Protein AF-A0A821XRW5-F1 (afdb_monomer)

pLDDT: mean 86.39, std 14.4, range [31.66, 97.81]

Secondary structure (DSSP, 8-state):
---PPPPP-EEEEEEEPTTS-EEE-HHHHHHHHT-GGGTTS---------STTSSHHHHHHHHHHHHHTTT-TTTT--TTS---SS---SSSS----SEEEESSPPP-B-TTS-B-

Sequence (116 aa):
MHQQSPTAGPVQIVTITPDHKFILDEKKLKEILYHRRAQGKKISLVSIAGDFRKGKSFMLDFFLRYLRAKNQKEWIGKESEPLKGFDWRGGAGRHTTGMIMWSEPFIMALPNGEEG

Foldseek 3Di:
DDDDDPDKAKDAQWAQDPVRDIDGPVVLVCQQCVPVVCPPHDDDDDDDDDDDPPCRQVVVLLVVQQLVCQPDPCSNDDPPDDRDHYDDDDDDDDDDDHDIDISYDRWHQDPVRGID

InterPro domains:
  IPR015894 Guanylate-binding protein, N-terminal [PF02263] (19-111)
  IPR027417 P-loop containing nucleoside triphosphate hydrolase [G3DSA:3.40.50.300] (7-116)
  IPR030386 GB1/RHD3-type guanine nucleotide-binding (G) domain [PS51715] (40-116)

Organism: NCBI:txid392032

Radius of gyration: 16.15 Å; Cα contacts (8 Å, |Δi|>4): 122; chains: 1; bounding box: 43×38×44 Å

Structure (mmCIF, N/CA/C/O backbone):
data_AF-A0A821XRW5-F1
#
_entry.id   AF-A0A821XRW5-F1
#
loop_
_atom_site.group_PDB
_atom_site.id
_atom_site.type_symbol
_atom_site.label_atom_id
_atom_site.label_alt_id
_atom_site.label_comp_id
_atom_site.label_asym_id
_atom_site.label_entity_id
_atom_site.label_seq_id
_atom_site.pdbx_PDB_ins_code
_atom_site.Cartn_x
_atom_site.Cartn_y
_atom_site.Cartn_z
_atom_site.occupancy
_atom_site.B_iso_or_equiv
_atom_site.auth_seq_id
_atom_site.auth_comp_id
_atom_site.auth_asym_id
_atom_site.auth_atom_id
_atom_site.pdbx_PDB_model_num
ATOM 1 N N . MET A 1 1 ? -7.360 -26.751 11.137 1.00 33.22 1 MET A N 1
ATOM 2 C CA . MET A 1 1 ? -6.344 -26.160 10.239 1.00 33.22 1 MET A CA 1
ATOM 3 C C . MET A 1 1 ? -6.671 -24.683 10.066 1.00 33.22 1 MET A C 1
ATOM 5 O O . MET A 1 1 ? -7.621 -24.361 9.369 1.00 33.22 1 MET A O 1
ATOM 9 N N . HIS A 1 2 ? -5.993 -23.791 10.789 1.00 36.12 2 HIS A N 1
ATOM 10 C CA . HIS A 1 2 ? -6.148 -22.346 10.595 1.00 36.12 2 HIS A CA 1
ATOM 11 C C . HIS A 1 2 ? -5.225 -21.922 9.454 1.00 36.12 2 HIS A C 1
ATOM 13 O O . HIS A 1 2 ? -4.009 -21.903 9.621 1.00 36.12 2 HIS A O 1
ATOM 19 N N . GLN A 1 3 ? -5.796 -21.638 8.284 1.00 33.44 3 GLN A N 1
ATOM 20 C CA . GLN A 1 3 ? -5.076 -20.923 7.234 1.00 33.44 3 GLN A CA 1
ATOM 21 C C . GLN A 1 3 ? -4.793 -19.514 7.756 1.00 33.44 3 GLN A C 1
ATOM 23 O O . GLN A 1 3 ? -5.714 -18.727 7.957 1.00 33.44 3 GLN A O 1
ATOM 28 N N . GLN A 1 4 ? -3.522 -19.226 8.036 1.00 31.66 4 GLN A N 1
ATOM 29 C CA . GLN A 1 4 ? -3.067 -17.858 8.246 1.00 31.66 4 GLN A CA 1
ATOM 30 C C . GLN A 1 4 ? -3.313 -17.097 6.942 1.00 31.66 4 GLN A C 1
ATOM 32 O O . GLN A 1 4 ? -2.788 -17.473 5.894 1.00 31.66 4 GLN A O 1
ATOM 37 N N . SER A 1 5 ? -4.151 -16.064 6.995 1.00 42.62 5 SER A N 1
ATOM 38 C CA . SER A 1 5 ? -4.275 -15.101 5.903 1.00 42.62 5 SER A CA 1
ATOM 39 C C . SER A 1 5 ? -2.880 -14.551 5.572 1.00 42.62 5 SER A C 1
ATOM 41 O O . SER A 1 5 ? -2.119 -14.287 6.508 1.00 42.62 5 SER A O 1
ATOM 43 N N . PRO A 1 6 ? -2.509 -14.379 4.291 1.00 51.84 6 PRO A N 1
ATOM 44 C CA . PRO A 1 6 ? -1.242 -13.743 3.955 1.00 51.84 6 PRO A CA 1
ATOM 45 C C . PRO A 1 6 ? -1.179 -12.353 4.596 1.00 51.84 6 PRO A C 1
ATOM 47 O O . PRO A 1 6 ? -2.152 -11.604 4.557 1.00 51.84 6 PRO A O 1
ATOM 50 N N . THR A 1 7 ? -0.044 -12.026 5.211 1.00 73.38 7 THR A N 1
ATOM 51 C CA . THR A 1 7 ? 0.204 -10.717 5.825 1.00 73.38 7 THR A CA 1
ATOM 52 C C . THR A 1 7 ? -0.002 -9.605 4.793 1.00 73.38 7 THR A C 1
ATOM 54 O O . THR A 1 7 ? 0.582 -9.670 3.711 1.00 73.38 7 THR A O 1
ATOM 57 N N . ALA A 1 8 ? -0.799 -8.583 5.129 1.00 91.00 8 ALA A N 1
ATOM 58 C CA . ALA A 1 8 ? -1.040 -7.418 4.277 1.00 91.00 8 ALA A CA 1
ATOM 59 C C . ALA A 1 8 ? 0.264 -6.821 3.716 1.00 91.00 8 ALA A C 1
ATOM 61 O O . ALA A 1 8 ? 1.219 -6.611 4.473 1.00 91.00 8 ALA A O 1
ATOM 62 N N . GLY A 1 9 ? 0.292 -6.491 2.424 1.00 95.00 9 GLY A N 1
ATOM 63 C CA . GLY A 1 9 ? 1.515 -6.049 1.756 1.00 95.00 9 GLY A CA 1
ATOM 64 C C . GLY A 1 9 ? 1.297 -5.281 0.450 1.00 95.00 9 GLY A C 1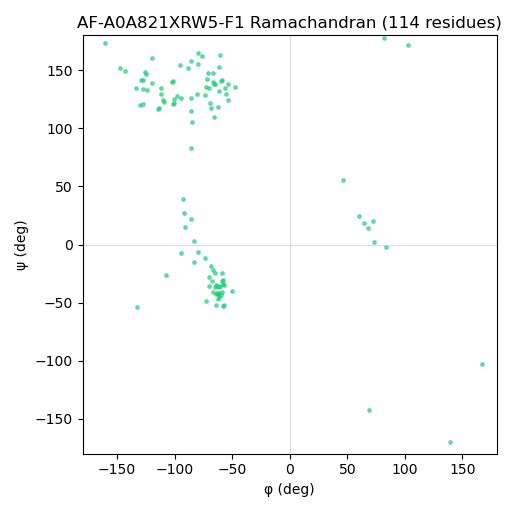
ATOM 65 O O . GLY A 1 9 ? 0.167 -5.168 -0.032 1.00 95.00 9 GLY A O 1
ATOM 66 N N . PRO A 1 10 ? 2.379 -4.738 -0.134 1.00 95.06 10 PRO A N 1
ATOM 67 C CA . PRO A 1 10 ? 2.340 -4.096 -1.440 1.00 95.06 10 PRO A CA 1
ATOM 68 C C . PRO A 1 10 ? 2.133 -5.130 -2.556 1.00 95.06 10 PRO A C 1
ATOM 70 O O . PRO A 1 10 ? 2.793 -6.165 -2.600 1.00 95.06 10 PRO A O 1
ATOM 73 N N . VAL A 1 11 ? 1.239 -4.829 -3.494 1.00 95.31 11 VAL A N 1
ATOM 74 C CA . VAL A 1 11 ? 0.885 -5.700 -4.618 1.00 95.31 11 VAL A CA 1
ATOM 75 C C . VAL A 1 11 ? 1.018 -4.930 -5.924 1.00 95.31 11 VAL A C 1
ATOM 77 O O . VAL A 1 11 ? 0.355 -3.914 -6.130 1.00 95.31 11 VAL A O 1
ATOM 80 N N . GLN A 1 12 ? 1.868 -5.417 -6.828 1.00 94.81 12 GLN A N 1
ATOM 81 C CA . GLN A 1 12 ? 1.983 -4.872 -8.180 1.00 94.81 12 GLN A CA 1
ATOM 82 C C . GLN A 1 12 ? 0.703 -5.174 -8.967 1.00 94.81 12 GLN A C 1
ATOM 84 O O . GLN A 1 12 ? 0.396 -6.343 -9.212 1.00 94.81 12 GLN A O 1
ATOM 89 N N . ILE A 1 13 ? -0.013 -4.125 -9.377 1.00 96.88 13 ILE A N 1
ATOM 90 C CA . ILE A 1 13 ? -1.247 -4.237 -10.169 1.00 96.88 13 ILE A CA 1
ATOM 91 C C . ILE A 1 13 ? -1.047 -3.815 -11.625 1.00 96.88 13 ILE A C 1
ATOM 93 O O . ILE A 1 13 ? -1.738 -4.326 -12.493 1.00 96.88 13 ILE A O 1
ATOM 97 N N . VAL A 1 14 ? -0.080 -2.942 -11.925 1.00 96.56 14 VAL A N 1
ATOM 98 C CA . VAL A 1 14 ? 0.272 -2.586 -13.311 1.00 96.56 14 VAL A CA 1
ATOM 99 C C . VAL A 1 14 ? 1.769 -2.705 -13.499 1.00 96.56 14 VAL A C 1
ATOM 101 O O . VAL A 1 14 ? 2.505 -1.978 -12.842 1.00 96.56 14 VAL A O 1
ATOM 104 N N . THR A 1 15 ? 2.229 -3.553 -14.410 1.00 94.06 15 THR A N 1
ATOM 105 C CA . THR A 1 15 ? 3.650 -3.704 -14.758 1.00 94.06 15 THR A CA 1
ATOM 106 C C . THR A 1 15 ? 3.952 -2.969 -16.058 1.00 94.06 15 THR A C 1
ATOM 108 O O . THR A 1 15 ? 3.152 -3.003 -16.990 1.00 94.06 15 THR A O 1
ATOM 111 N N . ILE A 1 16 ? 5.115 -2.317 -16.130 1.00 92.25 16 ILE A N 1
ATOM 112 C CA . ILE A 1 16 ? 5.631 -1.726 -17.370 1.00 92.25 16 ILE A CA 1
ATOM 113 C C . ILE A 1 16 ? 6.675 -2.680 -17.940 1.00 92.25 16 ILE A C 1
ATOM 115 O O . ILE A 1 16 ? 7.652 -3.005 -17.261 1.00 92.25 16 ILE A O 1
ATOM 119 N N . THR A 1 17 ? 6.459 -3.140 -19.163 1.00 90.94 17 THR A N 1
ATOM 120 C CA . THR A 1 17 ? 7.377 -4.039 -19.865 1.00 90.94 17 THR A CA 1
ATOM 121 C C . THR A 1 17 ? 8.562 -3.279 -20.475 1.00 90.94 17 THR A C 1
ATOM 123 O O . THR A 1 17 ? 8.510 -2.053 -20.617 1.00 90.94 17 THR A O 1
ATOM 126 N N . PRO A 1 18 ? 9.639 -3.982 -20.880 1.00 90.56 18 PRO A N 1
ATOM 127 C CA . PRO A 1 18 ? 10.762 -3.359 -21.581 1.00 90.56 18 PRO A CA 1
ATOM 128 C C . PRO A 1 18 ? 10.373 -2.653 -22.888 1.00 90.56 18 PRO A C 1
ATOM 130 O O . PRO A 1 18 ? 10.988 -1.653 -23.234 1.00 90.56 18 PRO A O 1
ATOM 133 N N . ASP A 1 19 ? 9.334 -3.127 -23.584 1.00 93.94 19 ASP A N 1
ATOM 134 C CA . ASP A 1 19 ? 8.775 -2.507 -24.795 1.00 93.94 19 ASP A CA 1
ATOM 135 C C . ASP A 1 19 ? 7.734 -1.411 -24.494 1.00 93.94 19 ASP A C 1
ATOM 137 O O . ASP A 1 19 ? 6.907 -1.083 -25.342 1.00 93.94 19 ASP A O 1
ATOM 141 N N . HIS A 1 20 ? 7.775 -0.834 -23.288 1.00 89.94 20 HIS A N 1
ATOM 142 C CA . HIS A 1 20 ? 6.934 0.283 -22.845 1.00 89.94 20 HIS A CA 1
ATOM 143 C C . HIS A 1 20 ? 5.420 0.016 -22.872 1.00 89.94 20 HIS A C 1
ATOM 145 O O . HIS A 1 20 ? 4.623 0.956 -22.914 1.00 89.94 20 HIS A O 1
ATOM 151 N N . LYS A 1 21 ? 4.999 -1.250 -22.793 1.00 94.25 21 LYS A N 1
ATOM 152 C CA . LYS A 1 21 ? 3.587 -1.612 -22.635 1.00 94.25 21 LYS A CA 1
ATOM 153 C C . LYS A 1 21 ? 3.199 -1.660 -21.165 1.00 94.25 21 LYS A C 1
ATOM 155 O O . LYS A 1 21 ? 4.008 -1.970 -20.290 1.00 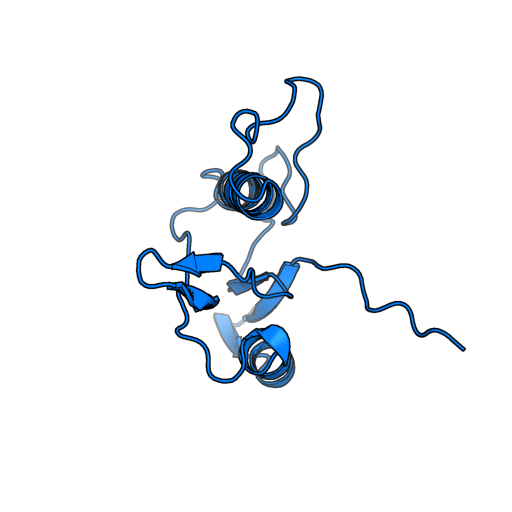94.25 21 LYS A O 1
ATOM 160 N N . PHE A 1 22 ? 1.924 -1.391 -20.911 1.00 95.69 22 PHE A N 1
ATOM 161 C CA . PHE A 1 22 ? 1.309 -1.520 -19.597 1.00 95.69 22 PHE A CA 1
ATOM 162 C C . PHE A 1 22 ? 0.533 -2.833 -19.536 1.00 95.69 22 PHE A C 1
ATOM 164 O O . PHE A 1 22 ? -0.337 -3.077 -20.371 1.00 95.69 22 PHE A O 1
ATOM 171 N N . ILE A 1 23 ? 0.840 -3.668 -18.547 1.00 97.06 23 ILE A N 1
ATOM 172 C CA . ILE A 1 23 ? 0.131 -4.923 -18.289 1.00 97.06 23 ILE A CA 1
ATOM 173 C C . ILE A 1 23 ? -0.584 -4.800 -16.949 1.00 97.06 23 ILE A C 1
ATOM 175 O O . ILE A 1 23 ? 0.066 -4.649 -15.914 1.00 97.06 23 ILE A O 1
ATOM 179 N N . LEU A 1 24 ? -1.913 -4.874 -16.979 1.00 97.81 24 LEU A N 1
ATOM 180 C CA . LEU A 1 24 ? -2.765 -4.906 -15.793 1.00 97.81 24 LEU A CA 1
ATOM 181 C C . LEU A 1 24 ? -2.915 -6.347 -15.292 1.00 97.81 24 LEU A C 1
ATOM 183 O O . LEU A 1 24 ? -3.346 -7.228 -16.033 1.00 97.81 24 LEU A O 1
ATOM 187 N N . ASP A 1 25 ? -2.619 -6.574 -14.016 1.00 97.69 25 ASP A N 1
ATOM 188 C CA . ASP A 1 25 ? -2.973 -7.810 -13.320 1.00 97.69 25 ASP A CA 1
ATOM 189 C C . ASP A 1 25 ? -4.403 -7.686 -12.779 1.00 97.69 25 ASP A C 1
ATOM 191 O O . ASP A 1 25 ? -4.643 -7.317 -11.624 1.00 97.69 25 ASP A O 1
ATOM 195 N N . GLU A 1 26 ? -5.379 -7.951 -13.651 1.00 97.31 26 GLU A N 1
ATOM 196 C CA . GLU A 1 26 ? -6.798 -7.856 -13.297 1.00 97.31 26 GLU A CA 1
ATOM 197 C C . GLU A 1 26 ? -7.168 -8.747 -12.116 1.00 97.31 26 GLU A C 1
ATOM 199 O O . GLU A 1 26 ? -8.030 -8.379 -11.320 1.00 97.31 26 GLU A O 1
ATOM 204 N N . LYS A 1 27 ? -6.541 -9.921 -11.999 1.00 97.12 27 LYS A N 1
ATOM 205 C CA . LYS A 1 27 ? -6.846 -10.871 -10.932 1.00 97.12 27 LYS A CA 1
ATOM 206 C C . LYS A 1 27 ? -6.488 -10.267 -9.577 1.00 97.12 27 LYS A C 1
ATOM 208 O O . LYS A 1 27 ? -7.352 -10.202 -8.705 1.00 97.12 27 LYS A O 1
ATOM 213 N N . LYS A 1 28 ? -5.262 -9.759 -9.426 1.00 96.38 28 LYS A N 1
ATOM 214 C CA . LYS A 1 28 ? -4.825 -9.108 -8.181 1.00 96.38 28 LYS A CA 1
ATOM 215 C C . LYS A 1 28 ? -5.637 -7.859 -7.873 1.00 96.38 28 LYS A C 1
ATOM 217 O O . LYS A 1 28 ? -6.024 -7.653 -6.728 1.00 96.38 28 LYS A O 1
ATOM 222 N N . LEU A 1 29 ? -5.939 -7.042 -8.884 1.00 95.44 29 LEU A N 1
ATOM 223 C CA . LEU A 1 29 ? -6.765 -5.855 -8.675 1.00 95.44 29 LEU A CA 1
ATOM 224 C C . LEU A 1 29 ? -8.167 -6.234 -8.174 1.00 95.44 29 LEU A C 1
ATOM 226 O O . LEU A 1 29 ? -8.650 -5.653 -7.204 1.00 95.44 29 LEU A O 1
ATOM 230 N N . LYS A 1 30 ? -8.803 -7.238 -8.789 1.00 94.38 30 LYS A N 1
ATOM 231 C CA . LYS A 1 30 ? -10.116 -7.748 -8.366 1.00 94.38 30 LYS A CA 1
ATOM 232 C C . LYS A 1 30 ? -10.074 -8.300 -6.941 1.00 94.38 30 LYS A C 1
ATOM 234 O O . LYS A 1 30 ? -10.986 -8.019 -6.173 1.00 94.38 30 LYS A O 1
ATOM 239 N N . GLU A 1 31 ? -9.028 -9.030 -6.560 1.00 94.06 31 GLU A N 1
ATOM 240 C CA . GLU A 1 31 ? -8.867 -9.540 -5.190 1.00 94.06 31 GLU A CA 1
ATOM 241 C C . GLU A 1 31 ? -8.841 -8.412 -4.143 1.00 94.06 31 GLU A C 1
ATOM 243 O O . GLU A 1 31 ? -9.485 -8.533 -3.099 1.00 94.06 31 GLU A O 1
ATOM 248 N N . ILE A 1 32 ? -8.169 -7.295 -4.442 1.00 93.69 32 ILE A N 1
ATOM 249 C CA . ILE A 1 32 ? -8.105 -6.131 -3.545 1.00 93.69 32 ILE A CA 1
ATOM 250 C C . ILE A 1 32 ? -9.447 -5.387 -3.512 1.00 93.69 32 ILE A C 1
ATOM 252 O O . ILE A 1 32 ? -9.974 -5.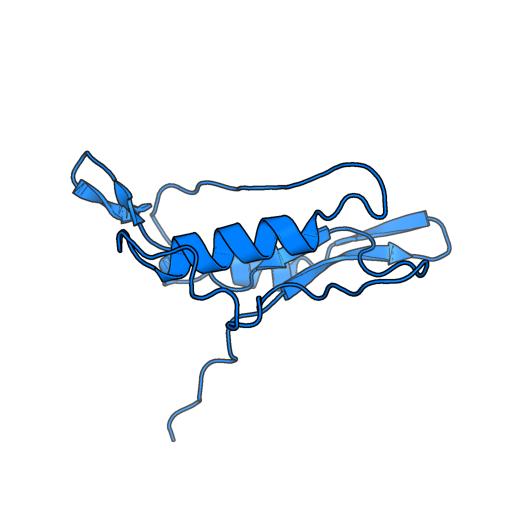102 -2.436 1.00 93.69 32 ILE A O 1
ATOM 256 N N . LEU A 1 33 ? -10.026 -5.086 -4.679 1.00 91.00 33 LEU A N 1
ATOM 257 C CA . LEU A 1 33 ? -11.255 -4.288 -4.777 1.00 91.00 33 LEU A CA 1
ATOM 258 C C . LEU A 1 33 ? -12.497 -5.031 -4.265 1.00 91.00 33 LEU A C 1
ATOM 260 O O . LEU A 1 33 ? -13.369 -4.419 -3.654 1.00 91.00 33 LEU A O 1
ATOM 264 N N . TYR A 1 34 ? -12.579 -6.347 -4.473 1.00 92.31 34 TYR A N 1
ATOM 265 C CA . TYR A 1 34 ? -13.685 -7.179 -3.985 1.00 92.31 34 TYR A CA 1
ATOM 266 C C . TYR A 1 34 ? -13.425 -7.783 -2.604 1.00 92.31 34 TYR A C 1
ATOM 268 O O . TYR A 1 34 ? -14.142 -8.701 -2.183 1.00 92.31 34 TYR A O 1
ATOM 276 N N . HIS A 1 35 ? -12.425 -7.277 -1.880 1.00 93.88 35 HIS A N 1
ATOM 277 C CA . HIS A 1 35 ? -12.100 -7.745 -0.545 1.00 93.88 35 HIS A CA 1
ATOM 278 C C . HIS A 1 35 ? -13.350 -7.696 0.354 1.00 93.88 35 HIS A C 1
ATOM 280 O O . HIS A 1 35 ? -13.955 -6.644 0.547 1.00 93.88 35 HIS A O 1
ATOM 286 N N . ARG A 1 36 ? -13.718 -8.832 0.968 1.00 93.25 36 ARG A N 1
ATOM 287 C CA . ARG A 1 36 ? -14.994 -9.009 1.702 1.00 93.25 36 ARG A CA 1
ATOM 288 C C . ARG A 1 36 ? -15.292 -7.903 2.720 1.00 93.25 36 ARG A C 1
ATOM 290 O O . ARG A 1 36 ? -16.420 -7.445 2.811 1.00 93.25 36 ARG A O 1
ATOM 297 N N . ARG A 1 37 ? -14.271 -7.433 3.448 1.00 91.94 37 ARG A N 1
ATOM 298 C CA . ARG A 1 37 ? -14.397 -6.321 4.415 1.00 91.94 37 ARG A CA 1
ATOM 299 C C . ARG A 1 37 ? -14.891 -4.998 3.806 1.00 91.94 37 ARG A C 1
ATOM 301 O O . ARG A 1 37 ? -15.569 -4.259 4.511 1.00 91.94 37 ARG A O 1
ATOM 308 N N . ALA A 1 38 ? -14.580 -4.717 2.541 1.00 90.12 38 ALA A N 1
ATOM 309 C CA . ALA A 1 38 ? -14.957 -3.483 1.847 1.00 90.12 38 ALA A CA 1
ATOM 310 C C . ALA A 1 38 ? -16.256 -3.607 1.029 1.00 90.12 38 ALA A C 1
ATOM 312 O O . ALA A 1 38 ? -16.756 -2.610 0.516 1.00 90.12 38 ALA A O 1
ATOM 313 N N . GLN A 1 39 ? -16.830 -4.809 0.903 1.00 89.38 39 GLN A N 1
ATOM 314 C CA . GLN A 1 39 ? -18.058 -5.002 0.130 1.00 89.38 39 GLN A CA 1
ATOM 315 C C . GLN A 1 39 ? -19.217 -4.190 0.721 1.00 89.38 39 GLN A C 1
ATOM 317 O O . GLN A 1 39 ? -19.450 -4.208 1.931 1.00 89.38 39 GLN A O 1
ATOM 322 N N . GLY A 1 40 ? -19.931 -3.472 -0.149 1.00 88.12 40 GLY A N 1
ATOM 323 C CA . GLY A 1 40 ? -21.071 -2.631 0.224 1.00 88.12 40 GLY A CA 1
ATOM 324 C C . GLY A 1 40 ? -20.712 -1.332 0.955 1.00 88.12 40 GLY A C 1
ATOM 325 O O . GLY A 1 40 ? -21.623 -0.598 1.328 1.00 88.12 40 GLY A O 1
ATOM 326 N N . LYS A 1 41 ? -19.422 -1.030 1.155 1.00 91.00 41 LYS A N 1
ATOM 327 C CA . LYS A 1 41 ? -18.961 0.213 1.788 1.00 91.00 41 LYS A CA 1
ATOM 328 C C . LYS A 1 41 ? -18.608 1.270 0.745 1.00 91.00 41 LYS A C 1
ATOM 330 O O . LYS A 1 41 ? -18.265 0.949 -0.394 1.00 91.00 41 LYS A O 1
ATOM 335 N N . LYS A 1 42 ? -18.686 2.542 1.140 1.00 89.69 42 LYS A N 1
ATOM 336 C CA . LYS A 1 42 ? -18.146 3.653 0.340 1.00 89.69 42 LYS A CA 1
ATOM 337 C C . LYS A 1 42 ? -16.627 3.513 0.295 1.00 89.69 42 LYS A C 1
ATOM 339 O O . LYS A 1 42 ? -16.034 3.177 1.303 1.00 89.69 42 LYS A O 1
ATOM 344 N N . ILE A 1 43 ? -16.007 3.775 -0.852 1.00 89.94 43 ILE A N 1
ATOM 345 C CA . ILE A 1 43 ? -14.562 3.591 -1.031 1.00 89.94 43 ILE A CA 1
ATOM 346 C C . ILE A 1 43 ? -13.890 4.951 -1.200 1.00 89.94 43 ILE A C 1
ATOM 348 O O . ILE A 1 43 ? -14.337 5.773 -1.999 1.00 89.94 43 ILE A O 1
ATOM 352 N N . SER A 1 44 ? -12.777 5.151 -0.494 1.00 92.19 44 SER A N 1
ATOM 353 C CA . SER A 1 44 ? -11.822 6.228 -0.762 1.00 92.19 44 SER A CA 1
ATOM 354 C C . SER A 1 44 ? -10.513 5.639 -1.280 1.00 92.19 44 SER A C 1
ATOM 356 O O . SER A 1 44 ? -9.953 4.724 -0.676 1.00 92.19 44 SER A O 1
ATOM 358 N N . LEU A 1 45 ? -10.020 6.162 -2.404 1.00 93.00 45 LEU A N 1
ATOM 359 C CA . LEU A 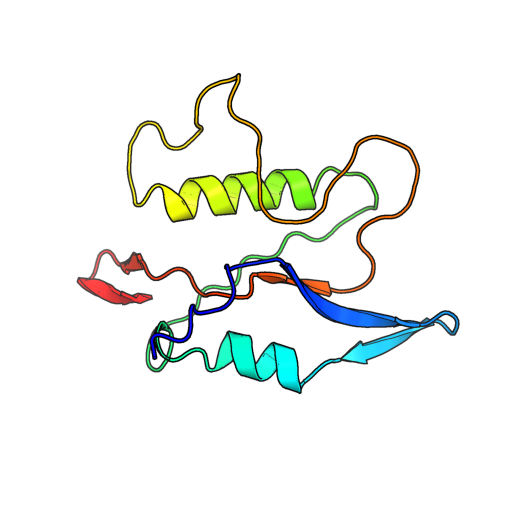1 45 ? -8.745 5.762 -2.989 1.00 93.00 45 LEU A CA 1
ATOM 360 C C . LEU A 1 45 ? -7.729 6.892 -2.829 1.00 93.00 45 LEU A C 1
ATOM 362 O O . LEU A 1 45 ? -7.938 8.000 -3.317 1.00 93.00 45 LEU A O 1
ATOM 366 N N . VAL A 1 46 ? -6.602 6.589 -2.186 1.00 94.69 46 VAL A N 1
ATOM 367 C CA . VAL A 1 46 ? -5.486 7.525 -2.024 1.00 94.69 46 VAL A CA 1
ATOM 368 C C . VAL A 1 46 ? -4.319 7.055 -2.882 1.00 94.69 46 VAL A C 1
ATOM 370 O O . VAL A 1 46 ? -3.849 5.927 -2.744 1.00 94.69 46 VAL A O 1
ATOM 373 N N . SER A 1 47 ? -3.832 7.930 -3.760 1.00 93.88 47 SER A N 1
ATOM 374 C CA . SER A 1 47 ? -2.688 7.655 -4.631 1.00 93.88 47 SER A CA 1
ATOM 375 C C . SER A 1 47 ? -1.652 8.766 -4.541 1.00 93.88 47 SER A C 1
ATOM 377 O O . SER A 1 47 ? -2.011 9.941 -4.522 1.00 93.88 47 SER A O 1
ATOM 379 N N . ILE A 1 48 ? -0.369 8.401 -4.571 1.00 92.62 48 ILE A N 1
ATOM 380 C CA . ILE A 1 48 ? 0.737 9.353 -4.704 1.00 92.62 48 ILE A CA 1
ATOM 381 C C . ILE A 1 48 ? 1.438 9.095 -6.037 1.00 92.62 48 ILE A C 1
ATOM 383 O O . ILE A 1 48 ? 2.023 8.032 -6.250 1.00 92.62 48 ILE A O 1
ATOM 387 N N . ALA A 1 49 ? 1.405 10.088 -6.922 1.00 90.62 49 ALA A N 1
ATOM 388 C CA . ALA A 1 49 ? 2.067 10.072 -8.221 1.00 90.62 49 ALA A CA 1
ATOM 389 C C . ALA A 1 49 ? 3.091 11.212 -8.318 1.00 90.62 49 ALA A C 1
ATOM 391 O O . ALA A 1 49 ? 3.055 12.162 -7.542 1.00 90.62 49 ALA A O 1
ATOM 392 N N . GLY A 1 50 ? 4.035 11.095 -9.250 1.00 87.06 50 GLY A N 1
ATOM 393 C CA . GLY A 1 50 ? 5.063 12.109 -9.491 1.00 87.06 50 GLY A CA 1
ATOM 394 C C . GLY A 1 50 ? 6.436 11.507 -9.753 1.00 87.06 50 GLY A C 1
ATOM 395 O O . GLY A 1 50 ? 6.587 10.287 -9.894 1.00 87.06 50 GLY A O 1
ATOM 396 N N . ASP A 1 51 ? 7.450 12.363 -9.768 1.00 82.75 51 ASP A N 1
ATOM 397 C CA . ASP A 1 51 ? 8.787 12.015 -10.239 1.00 82.75 51 ASP A CA 1
ATOM 398 C C . ASP A 1 51 ? 9.472 10.899 -9.450 1.00 82.75 51 ASP A C 1
ATOM 400 O O . ASP A 1 51 ? 9.240 10.638 -8.258 1.00 82.75 51 ASP A O 1
ATOM 404 N N . PHE A 1 52 ? 10.364 10.212 -10.153 1.00 78.00 52 PHE A N 1
ATOM 405 C CA . PHE A 1 52 ? 11.215 9.182 -9.588 1.00 78.00 52 PHE A CA 1
ATOM 406 C C . PHE A 1 52 ? 12.105 9.753 -8.459 1.00 78.00 52 PHE A C 1
ATOM 408 O O . PHE A 1 52 ? 12.600 10.872 -8.544 1.00 78.00 52 PHE A O 1
ATOM 415 N N . ARG A 1 53 ? 12.296 8.974 -7.380 1.00 71.31 53 ARG A N 1
ATOM 416 C CA . ARG A 1 53 ? 13.092 9.320 -6.174 1.00 71.31 53 ARG A CA 1
ATOM 417 C C . ARG A 1 53 ? 12.595 10.480 -5.301 1.00 71.31 53 ARG A C 1
ATOM 419 O O . ARG A 1 53 ? 13.344 10.943 -4.451 1.00 71.31 53 ARG A O 1
ATOM 426 N N . LYS A 1 54 ? 11.333 10.898 -5.401 1.00 83.06 54 LYS A N 1
ATOM 427 C CA . LYS A 1 54 ? 10.764 11.940 -4.518 1.00 83.06 54 LYS A CA 1
ATOM 428 C C . LYS A 1 54 ? 10.077 11.405 -3.248 1.00 83.06 54 LYS A C 1
ATOM 430 O O . LYS A 1 54 ? 9.158 12.023 -2.739 1.00 83.06 54 LYS A O 1
ATOM 435 N N . GLY A 1 55 ? 10.484 10.230 -2.752 1.00 85.69 55 GLY A N 1
ATOM 436 C CA . GLY A 1 55 ? 10.004 9.712 -1.458 1.00 85.69 55 GLY A CA 1
ATOM 437 C C . GLY A 1 55 ? 8.550 9.215 -1.414 1.00 85.69 55 GLY A C 1
ATOM 438 O O . GLY A 1 55 ? 7.986 9.100 -0.335 1.00 85.69 55 GLY A O 1
ATOM 439 N N . LYS A 1 56 ? 7.931 8.881 -2.554 1.00 91.69 56 LYS A N 1
ATOM 440 C CA . LYS A 1 56 ? 6.509 8.479 -2.611 1.00 91.69 56 LYS A CA 1
ATOM 441 C C . LYS A 1 56 ? 6.166 7.2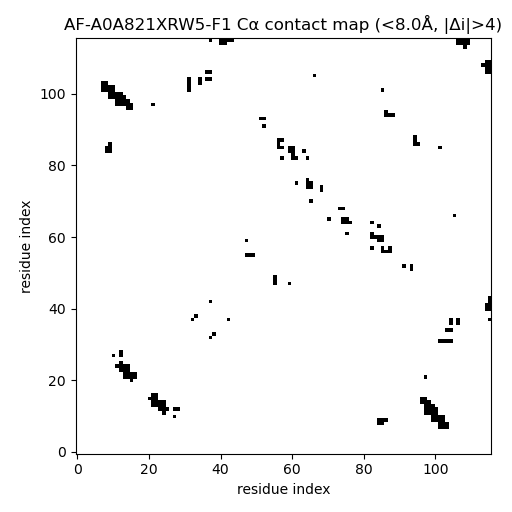69 -1.732 1.00 91.69 56 LYS A C 1
ATOM 443 O O . LYS A 1 56 ? 5.270 7.356 -0.905 1.00 91.69 56 LYS A O 1
ATOM 448 N N . SER A 1 57 ? 6.896 6.159 -1.878 1.00 90.00 57 SER A N 1
ATOM 449 C CA . SER A 1 57 ? 6.680 4.956 -1.055 1.00 90.00 57 SER A CA 1
ATOM 450 C C . SER A 1 57 ? 6.917 5.226 0.435 1.00 90.00 57 SER A C 1
ATOM 452 O O . SER A 1 57 ? 6.171 4.739 1.271 1.00 90.00 57 SER A O 1
ATOM 454 N N . PHE A 1 58 ? 7.901 6.070 0.759 1.00 91.00 58 PHE A N 1
ATOM 455 C CA . PHE A 1 58 ? 8.168 6.505 2.131 1.00 91.00 58 PHE A CA 1
ATOM 456 C C . PHE A 1 58 ? 6.983 7.287 2.723 1.00 91.00 58 PHE A C 1
ATOM 458 O O . PHE A 1 58 ? 6.574 7.029 3.850 1.00 91.00 58 PHE A O 1
ATOM 465 N N . MET A 1 59 ? 6.370 8.190 1.952 1.00 93.50 59 MET A N 1
ATOM 466 C CA . MET A 1 59 ? 5.163 8.904 2.383 1.00 93.50 59 MET A CA 1
ATOM 467 C C . MET A 1 59 ? 3.952 7.970 2.533 1.00 93.50 59 MET A C 1
ATOM 469 O O . MET A 1 59 ? 3.208 8.088 3.504 1.00 93.50 59 MET A O 1
ATOM 473 N N . LEU A 1 60 ? 3.770 7.017 1.612 1.00 95.00 60 LEU A N 1
ATOM 474 C CA . LEU A 1 60 ? 2.700 6.019 1.714 1.00 95.00 60 LEU A CA 1
ATOM 475 C C . LEU A 1 60 ? 2.819 5.168 2.982 1.00 95.00 60 LEU A C 1
ATOM 477 O O . LEU A 1 60 ? 1.801 4.849 3.592 1.00 95.00 60 LEU A O 1
ATOM 481 N N . ASP A 1 61 ? 4.029 4.841 3.430 1.00 94.75 61 ASP A N 1
ATOM 482 C CA . ASP A 1 61 ? 4.187 4.087 4.671 1.00 94.75 61 ASP A CA 1
ATOM 483 C C . ASP A 1 61 ? 3.760 4.880 5.913 1.00 94.75 61 ASP A C 1
ATOM 485 O O . ASP A 1 61 ? 3.234 4.288 6.859 1.00 94.75 61 ASP A O 1
ATOM 489 N N . PHE A 1 62 ? 3.910 6.210 5.922 1.00 95.44 62 PHE A N 1
ATOM 490 C CA . PHE A 1 62 ? 3.327 7.033 6.987 1.00 95.44 62 PHE A CA 1
ATOM 491 C C . PHE A 1 62 ? 1.802 6.983 6.972 1.00 95.44 62 PHE A C 1
ATOM 493 O O . PHE A 1 62 ? 1.192 6.927 8.038 1.00 95.44 62 PHE A O 1
ATOM 500 N N . PHE A 1 63 ? 1.176 6.935 5.792 1.00 95.94 63 PHE A N 1
ATOM 501 C CA . PHE A 1 63 ? -0.273 6.742 5.698 1.00 95.94 63 PHE A CA 1
ATOM 502 C C . PHE A 1 63 ? -0.679 5.372 6.239 1.00 95.94 63 PHE A C 1
ATOM 504 O O . PHE A 1 63 ? -1.631 5.283 7.008 1.00 95.94 63 PHE A O 1
ATOM 511 N N . LEU A 1 64 ? 0.072 4.311 5.923 1.00 95.44 64 LEU A N 1
ATOM 512 C CA . LEU A 1 64 ? -0.169 2.989 6.505 1.00 95.44 64 LEU A CA 1
ATOM 513 C C . LEU A 1 64 ? -0.044 3.016 8.030 1.00 95.44 64 LEU A C 1
ATOM 515 O O . LEU A 1 64 ? -0.875 2.426 8.719 1.00 95.44 64 LEU A O 1
ATOM 519 N N . ARG A 1 65 ? 0.971 3.698 8.573 1.00 95.50 65 ARG A N 1
ATOM 520 C CA . ARG A 1 65 ? 1.143 3.843 10.024 1.00 95.50 65 ARG A CA 1
ATOM 521 C C . ARG A 1 65 ? -0.036 4.594 10.653 1.00 95.50 65 ARG A C 1
ATOM 523 O O . ARG A 1 65 ? -0.613 4.093 11.615 1.00 95.50 65 ARG A O 1
ATOM 530 N N . TYR A 1 66 ? -0.454 5.715 10.063 1.00 95.06 66 TYR A N 1
ATOM 531 C CA . TYR A 1 66 ? -1.629 6.477 10.498 1.00 95.06 66 TYR A CA 1
ATOM 532 C C . TYR A 1 66 ? -2.905 5.624 10.505 1.00 95.06 66 TYR A C 1
ATOM 534 O O . TYR A 1 66 ? -3.583 5.518 11.527 1.00 95.06 66 TYR A O 1
ATOM 542 N N . LEU A 1 67 ? -3.205 4.950 9.391 1.00 94.00 67 LEU A N 1
ATOM 543 C CA . LEU A 1 67 ? -4.414 4.134 9.242 1.00 94.00 67 LEU A CA 1
ATOM 544 C C . LEU A 1 67 ? -4.433 2.940 10.212 1.00 94.00 67 LEU A C 1
ATOM 546 O O . LEU A 1 67 ? -5.486 2.575 10.735 1.00 94.00 67 LEU A O 1
ATOM 550 N N . ARG A 1 68 ? -3.268 2.349 10.512 1.00 92.81 68 ARG A N 1
ATOM 551 C CA . ARG A 1 68 ? -3.135 1.272 11.512 1.00 92.81 68 ARG A CA 1
ATOM 552 C C . ARG A 1 68 ? -3.334 1.757 12.947 1.00 92.81 68 ARG A C 1
ATOM 554 O O . ARG A 1 68 ? -3.780 0.970 13.779 1.00 92.81 68 ARG A O 1
ATOM 561 N N . ALA A 1 69 ? -3.030 3.022 13.235 1.00 92.19 69 ALA A N 1
ATOM 562 C CA . ALA A 1 69 ? -3.146 3.593 14.572 1.00 92.19 69 ALA A CA 1
ATOM 563 C C . ALA A 1 69 ? -4.599 3.848 15.012 1.00 92.19 69 ALA A C 1
ATOM 565 O O . ALA A 1 69 ? -4.826 4.094 16.193 1.00 92.19 69 ALA A O 1
ATOM 566 N N . LYS A 1 70 ? -5.589 3.775 14.104 1.00 86.88 70 LYS A N 1
ATOM 567 C CA . LYS A 1 70 ? -7.033 3.842 14.420 1.00 86.88 70 LYS A CA 1
ATOM 568 C C . LYS A 1 70 ? -7.396 4.986 15.388 1.00 86.88 70 LYS A C 1
ATOM 570 O O . LYS A 1 70 ? -7.984 4.752 16.440 1.00 86.88 70 LYS A O 1
ATOM 575 N N . ASN A 1 71 ? -7.036 6.221 15.031 1.00 82.62 71 ASN A N 1
ATOM 576 C CA . ASN A 1 71 ? -7.285 7.450 15.807 1.00 82.62 71 ASN A CA 1
ATOM 577 C C . ASN A 1 71 ? -6.511 7.593 17.132 1.00 82.62 71 ASN A C 1
ATOM 579 O O . ASN A 1 71 ? -6.824 8.475 17.933 1.00 82.62 71 ASN A O 1
ATOM 583 N N . GLN A 1 72 ? -5.478 6.784 17.378 1.00 88.56 72 GLN A N 1
ATOM 584 C CA . GLN A 1 72 ? -4.560 7.039 18.491 1.00 88.56 72 GLN A CA 1
ATOM 585 C C . GLN A 1 72 ? -3.772 8.338 18.262 1.00 88.56 72 GLN A C 1
ATOM 587 O O . GLN A 1 72 ? -3.304 8.614 17.158 1.00 88.56 72 GLN A O 1
ATOM 592 N N . LYS A 1 73 ? -3.607 9.139 19.324 1.00 88.62 73 LYS A N 1
ATOM 593 C CA . LYS A 1 73 ? -2.914 10.440 19.257 1.00 88.62 73 LYS A CA 1
ATOM 594 C C . LYS A 1 73 ? -1.440 10.303 18.858 1.00 88.62 73 LYS A C 1
ATOM 596 O O . LYS A 1 73 ? -0.933 11.126 18.106 1.00 88.62 73 LYS A O 1
ATOM 601 N N . GLU A 1 74 ? -0.775 9.243 19.306 1.00 91.38 74 GLU A N 1
ATOM 602 C CA . GLU A 1 74 ? 0.658 8.990 19.086 1.00 91.38 74 GLU A CA 1
ATOM 603 C C . GLU A 1 74 ? 0.920 8.128 17.836 1.00 91.38 74 GLU A C 1
ATOM 605 O O . GLU A 1 74 ? 1.775 7.247 17.826 1.00 91.38 74 GLU A O 1
ATOM 610 N N . TRP A 1 75 ? 0.170 8.364 16.756 1.00 94.75 75 TRP A N 1
ATOM 611 C CA . TRP A 1 75 ? 0.222 7.527 15.552 1.00 94.75 75 TRP A CA 1
ATOM 612 C C . TRP A 1 75 ? 1.563 7.566 14.810 1.00 94.75 75 TRP A C 1
ATOM 614 O O . TRP A 1 75 ? 1.873 6.635 14.074 1.00 94.75 75 TRP A O 1
ATOM 624 N N . ILE A 1 76 ? 2.349 8.638 14.958 1.00 94.44 76 ILE A N 1
ATOM 625 C CA . ILE A 1 76 ? 3.586 8.833 14.187 1.00 94.44 76 ILE A CA 1
ATOM 626 C C . ILE A 1 76 ? 4.666 7.793 14.537 1.00 94.44 76 ILE A C 1
ATOM 628 O O . ILE A 1 76 ? 5.520 7.488 13.700 1.00 94.44 76 ILE A O 1
ATOM 632 N N . GLY A 1 77 ? 4.569 7.183 15.722 1.00 91.69 77 GLY A N 1
ATOM 633 C CA . GLY A 1 77 ? 5.536 6.224 16.251 1.00 91.69 77 GLY A CA 1
ATOM 634 C C . GLY A 1 77 ? 6.756 6.895 16.888 1.00 91.69 77 GLY A C 1
ATOM 635 O O . GLY A 1 77 ? 6.891 8.118 16.901 1.00 91.69 77 GLY A O 1
ATOM 636 N N . LYS A 1 78 ? 7.657 6.082 17.441 1.00 92.56 78 LYS A N 1
ATOM 637 C CA . LYS A 1 78 ? 8.925 6.567 18.019 1.00 92.56 78 LYS A CA 1
ATOM 638 C C . LYS A 1 78 ? 9.950 6.829 16.914 1.00 92.56 78 LYS A C 1
ATOM 640 O O . LYS A 1 78 ? 9.922 6.164 15.883 1.00 92.56 78 LYS A O 1
ATOM 645 N N . GLU A 1 79 ? 10.920 7.710 17.159 1.00 89.00 79 GLU A N 1
ATOM 646 C CA . GLU A 1 79 ? 12.021 7.966 16.210 1.00 89.00 79 GLU A CA 1
ATOM 647 C C . GLU A 1 79 ? 12.825 6.702 15.866 1.00 89.00 79 GLU A C 1
ATOM 649 O O . GLU A 1 79 ? 13.269 6.528 14.735 1.00 89.00 79 GLU A O 1
ATOM 654 N N . SER A 1 80 ? 12.974 5.789 16.829 1.00 91.31 80 SER A N 1
ATOM 655 C CA . SER A 1 80 ? 13.666 4.511 16.641 1.00 91.31 80 SER A CA 1
ATOM 656 C C . SER A 1 80 ? 12.821 3.443 15.940 1.00 91.31 80 SER A C 1
ATOM 658 O O . SER A 1 80 ? 13.323 2.356 15.649 1.00 91.31 80 SER A O 1
ATOM 660 N N . GLU A 1 81 ? 11.537 3.705 15.685 1.00 91.81 81 GLU A N 1
ATOM 661 C CA . GLU A 1 81 ? 10.625 2.717 15.126 1.00 91.81 81 GLU A CA 1
ATOM 662 C C . GLU A 1 81 ? 10.706 2.695 13.589 1.00 91.81 81 GLU A C 1
ATOM 664 O O . GLU A 1 81 ? 10.286 3.657 12.932 1.00 91.81 81 GLU A O 1
ATOM 669 N N . PRO A 1 82 ? 11.161 1.586 12.977 1.00 90.25 82 PRO A N 1
ATOM 670 C CA . PRO A 1 82 ? 11.315 1.510 11.532 1.00 90.25 82 PRO A CA 1
ATOM 671 C C . PRO A 1 82 ? 9.965 1.610 10.826 1.00 90.25 82 PRO A C 1
ATOM 673 O O . PRO A 1 82 ? 8.978 0.988 11.227 1.00 90.25 82 PRO A O 1
ATOM 676 N N . LEU A 1 83 ? 9.946 2.366 9.736 1.00 91.00 83 LEU A N 1
ATOM 677 C CA . LEU A 1 83 ? 8.776 2.526 8.890 1.00 91.00 83 LEU A CA 1
ATOM 678 C C . LEU A 1 83 ? 8.645 1.309 7.951 1.00 91.00 83 LEU A C 1
ATOM 680 O O . LEU A 1 83 ? 9.629 0.891 7.343 1.00 91.00 83 LEU A O 1
ATOM 684 N N . LYS A 1 84 ? 7.451 0.699 7.894 1.00 91.31 84 LYS A N 1
ATOM 685 C CA . LYS A 1 84 ? 7.200 -0.572 7.189 1.00 91.31 84 LYS A CA 1
ATOM 686 C C . LYS A 1 84 ? 5.944 -0.517 6.323 1.00 91.31 84 LYS A C 1
ATOM 688 O O . LYS A 1 84 ? 4.859 -0.185 6.819 1.00 91.31 84 LYS A O 1
ATOM 693 N N . GLY A 1 85 ? 6.056 -1.019 5.100 1.00 93.00 85 GLY A N 1
ATOM 694 C CA . GLY A 1 85 ? 4.924 -1.174 4.200 1.00 93.00 85 GLY A CA 1
ATOM 695 C C . GLY A 1 85 ? 5.363 -1.463 2.776 1.00 93.00 85 GLY A C 1
ATOM 696 O O . GLY A 1 85 ? 5.699 -2.596 2.446 1.00 93.00 85 GLY A O 1
ATOM 697 N N . PHE A 1 86 ? 5.294 -0.446 1.930 1.00 91.00 86 PHE A N 1
ATOM 698 C CA . PHE A 1 86 ? 5.786 -0.480 0.567 1.00 91.00 86 PHE A CA 1
ATOM 699 C C . PHE A 1 86 ? 7.306 -0.605 0.554 1.00 91.00 86 PHE A C 1
ATOM 701 O O . PHE A 1 86 ? 8.004 -0.044 1.392 1.00 91.00 86 PHE A O 1
ATOM 708 N N . ASP A 1 87 ? 7.839 -1.284 -0.453 1.00 84.12 87 ASP A N 1
ATOM 709 C CA . ASP A 1 87 ? 9.282 -1.395 -0.591 1.00 84.12 87 ASP A CA 1
ATOM 710 C C . ASP A 1 87 ? 9.880 -0.025 -0.972 1.00 84.12 87 ASP A C 1
ATOM 712 O O . ASP A 1 87 ? 9.570 0.569 -2.017 1.00 84.12 87 ASP A O 1
ATOM 716 N N . TRP A 1 88 ? 10.799 0.480 -0.145 1.00 76.50 88 TRP A N 1
ATOM 717 C CA . TRP A 1 88 ? 11.606 1.667 -0.426 1.00 76.50 88 TRP A CA 1
ATOM 718 C C . TRP A 1 88 ? 13.031 1.514 0.107 1.00 76.50 88 TRP A C 1
ATOM 720 O O . TRP A 1 88 ? 13.286 0.835 1.094 1.00 76.50 88 TRP A O 1
ATOM 730 N N . ARG A 1 89 ? 13.985 2.158 -0.572 1.00 69.94 89 ARG A N 1
ATOM 731 C CA . ARG A 1 89 ? 15.391 2.216 -0.153 1.00 69.94 89 ARG A CA 1
ATOM 732 C C . ARG A 1 89 ? 16.041 3.537 -0.547 1.00 69.94 89 ARG A C 1
ATOM 734 O O . ARG A 1 89 ? 15.675 4.146 -1.565 1.00 69.94 89 ARG A O 1
ATOM 741 N N . GLY A 1 90 ? 17.043 3.956 0.225 1.00 62.84 90 GLY A N 1
ATOM 742 C CA . GLY A 1 90 ? 18.015 4.971 -0.196 1.00 62.84 90 GLY A CA 1
ATOM 743 C C . GLY A 1 90 ? 18.802 4.530 -1.446 1.00 62.84 90 GLY A C 1
ATOM 744 O O . GLY A 1 90 ? 18.792 3.354 -1.802 1.00 62.84 90 GLY A O 1
ATOM 745 N N . GLY A 1 91 ? 19.460 5.466 -2.139 1.00 60.94 91 GLY A N 1
ATOM 746 C CA . GLY A 1 91 ? 20.304 5.179 -3.317 1.00 60.94 91 GLY A CA 1
ATOM 747 C C . GLY A 1 91 ? 19.684 5.510 -4.687 1.00 60.94 91 GLY A C 1
ATOM 748 O O . GLY A 1 91 ? 18.520 5.873 -4.788 1.00 60.94 91 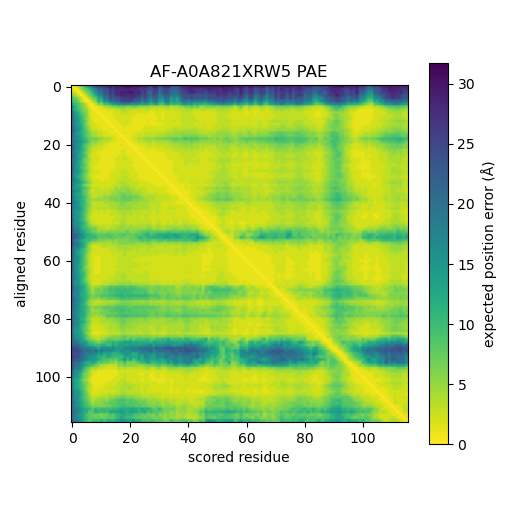GLY A O 1
ATOM 749 N N . ALA A 1 92 ? 20.472 5.427 -5.763 1.00 55.22 92 ALA A N 1
ATOM 750 C CA . ALA A 1 92 ? 20.091 5.939 -7.092 1.00 55.22 92 ALA A CA 1
ATOM 751 C C . ALA A 1 92 ? 19.207 4.992 -7.938 1.00 55.22 92 ALA A C 1
ATOM 753 O O . ALA A 1 92 ? 18.605 5.419 -8.922 1.00 55.22 92 ALA A O 1
ATOM 754 N N . GLY A 1 93 ? 19.112 3.709 -7.573 1.00 57.00 93 GLY A N 1
ATOM 755 C CA . GLY A 1 93 ? 18.423 2.691 -8.376 1.00 57.00 93 GLY A CA 1
ATOM 756 C C . GLY A 1 93 ? 16.893 2.820 -8.386 1.00 57.00 93 GLY A C 1
ATOM 757 O O . GLY A 1 93 ? 16.275 3.132 -7.359 1.00 57.00 93 GLY A O 1
ATOM 758 N N . ARG A 1 94 ? 16.276 2.536 -9.548 1.00 61.00 94 ARG A N 1
ATOM 759 C C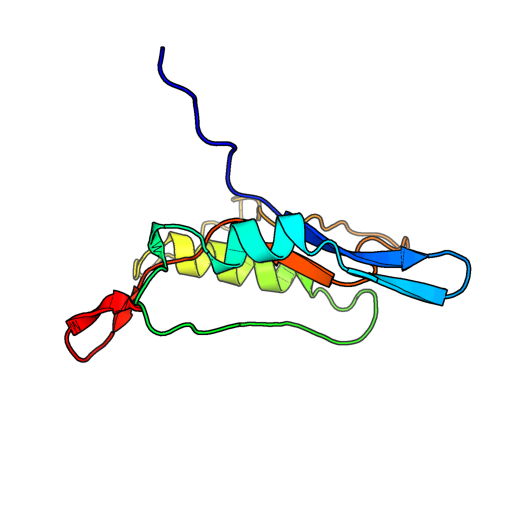A . ARG A 1 94 ? 14.812 2.395 -9.693 1.00 61.00 94 ARG A CA 1
ATOM 760 C C . ARG A 1 94 ? 14.276 1.297 -8.780 1.00 61.00 94 ARG A C 1
ATOM 762 O O . ARG A 1 94 ? 14.951 0.298 -8.558 1.00 61.00 94 ARG A O 1
ATOM 769 N N . HIS A 1 95 ? 13.103 1.544 -8.195 1.00 65.38 95 HIS A N 1
ATOM 770 C CA . HIS A 1 95 ? 12.504 0.647 -7.203 1.00 65.38 95 HIS A CA 1
ATOM 771 C C . HIS A 1 95 ? 11.037 0.369 -7.505 1.00 65.38 95 HIS A C 1
ATOM 773 O O . HIS A 1 95 ? 10.654 -0.776 -7.670 1.00 65.38 95 HIS A O 1
ATOM 779 N N . THR A 1 96 ? 10.239 1.422 -7.670 1.00 65.50 96 THR A N 1
ATOM 780 C CA . THR A 1 96 ? 8.842 1.334 -8.092 1.00 65.50 96 THR A CA 1
ATOM 781 C C . THR A 1 96 ? 8.710 1.685 -9.571 1.00 65.50 96 THR A C 1
ATOM 783 O O . THR A 1 96 ? 9.064 2.792 -9.985 1.00 65.50 96 THR A O 1
ATOM 786 N N . THR A 1 97 ? 8.195 0.751 -10.366 1.00 79.50 97 THR A N 1
ATOM 787 C CA . THR A 1 97 ? 7.759 0.961 -11.755 1.00 79.50 97 THR A CA 1
ATOM 788 C C . THR A 1 97 ? 6.307 0.511 -11.887 1.00 79.50 97 THR A C 1
ATOM 790 O O . THR A 1 97 ? 5.874 -0.408 -11.197 1.00 79.50 97 THR A O 1
ATOM 793 N N . GLY A 1 98 ? 5.528 1.180 -12.738 1.00 88.06 98 GLY A N 1
ATOM 794 C CA . GLY A 1 98 ? 4.095 0.902 -12.864 1.00 88.06 98 GLY A CA 1
ATOM 795 C C . GLY A 1 98 ? 3.288 1.324 -11.629 1.00 88.06 98 GLY A C 1
ATOM 796 O O . GLY A 1 98 ? 3.570 2.369 -11.042 1.00 88.06 98 GLY A O 1
ATOM 797 N N . MET A 1 99 ? 2.279 0.533 -11.252 1.00 93.12 99 MET A N 1
ATOM 798 C CA . MET A 1 99 ? 1.388 0.823 -10.119 1.00 93.12 99 MET A CA 1
ATOM 799 C C . MET A 1 99 ? 1.373 -0.316 -9.102 1.00 93.12 99 MET A C 1
ATOM 801 O O . MET A 1 99 ? 1.181 -1.482 -9.456 1.00 93.12 99 MET A O 1
ATOM 805 N N . ILE A 1 100 ? 1.507 0.061 -7.832 1.00 94.25 100 ILE A N 1
ATOM 806 C CA . ILE A 1 100 ? 1.441 -0.826 -6.672 1.00 94.25 100 ILE A CA 1
ATOM 807 C C . ILE A 1 100 ? 0.287 -0.368 -5.781 1.00 94.25 100 ILE A C 1
ATOM 809 O O . ILE A 1 100 ? 0.102 0.832 -5.575 1.00 94.25 100 ILE A O 1
ATOM 813 N N . MET A 1 101 ? -0.471 -1.319 -5.246 1.00 95.62 101 MET A N 1
ATOM 814 C CA . MET A 1 101 ? -1.595 -1.097 -4.340 1.00 95.62 101 MET A CA 1
ATOM 815 C C . MET A 1 101 ? -1.404 -1.916 -3.062 1.00 95.62 101 MET A C 1
ATOM 817 O O . MET A 1 101 ? -0.792 -2.979 -3.091 1.00 95.62 101 MET A O 1
ATOM 821 N N . TRP A 1 102 ? -1.896 -1.422 -1.928 1.00 96.62 102 TRP A N 1
ATOM 822 C CA . TRP A 1 102 ? -1.886 -2.191 -0.683 1.00 96.62 102 TRP A CA 1
ATOM 823 C C . TRP A 1 102 ? -2.940 -3.307 -0.747 1.00 96.62 102 TRP A C 1
ATOM 825 O O . TRP A 1 102 ? -4.058 -3.061 -1.191 1.00 96.62 102 TRP A O 1
ATOM 835 N N . SER A 1 103 ? -2.600 -4.525 -0.320 1.00 95.81 103 SER A N 1
ATOM 836 C CA . SER A 1 103 ? -3.439 -5.717 -0.529 1.00 95.81 103 SER A CA 1
ATOM 837 C C . SER A 1 103 ? -4.754 -5.726 0.254 1.00 95.81 103 SER A C 1
ATOM 839 O O . SER A 1 103 ? -5.647 -6.514 -0.047 1.00 95.81 103 SER A O 1
ATOM 841 N N . GLU A 1 104 ? -4.863 -4.902 1.295 1.00 94.81 104 GLU A N 1
ATOM 842 C CA . GLU A 1 104 ? -5.983 -4.919 2.231 1.00 94.81 104 GLU A CA 1
ATOM 843 C C . GLU A 1 104 ? -6.620 -3.535 2.398 1.00 94.81 104 GLU A C 1
ATOM 845 O O . GLU A 1 104 ? -5.908 -2.560 2.638 1.00 94.81 104 GLU A O 1
ATOM 850 N N . PRO A 1 105 ? -7.957 -3.420 2.360 1.00 94.31 105 PRO A N 1
ATOM 851 C CA . PRO A 1 105 ? -8.620 -2.161 2.656 1.00 94.31 105 PRO A CA 1
ATOM 852 C C . PRO A 1 105 ? -8.528 -1.828 4.152 1.00 94.31 105 PRO A C 1
ATOM 854 O O . PRO A 1 105 ? -8.576 -2.710 5.021 1.00 94.31 105 PRO A O 1
ATOM 857 N N . PHE A 1 106 ? -8.459 -0.534 4.448 1.00 94.19 106 PHE A N 1
ATOM 858 C CA . PHE A 1 106 ? -8.634 0.001 5.794 1.00 94.19 106 PHE A CA 1
ATOM 859 C C . PHE A 1 106 ? -10.089 0.416 5.960 1.00 94.19 106 PHE A C 1
ATOM 861 O O . PHE A 1 106 ? -10.588 1.171 5.138 1.00 94.19 106 PHE A O 1
ATOM 868 N N . ILE A 1 107 ? -10.747 -0.091 7.004 1.00 92.69 107 ILE A N 1
ATOM 869 C CA . ILE A 1 107 ? -12.140 0.243 7.313 1.00 92.69 107 ILE A CA 1
ATOM 870 C C . ILE A 1 107 ? -12.149 1.321 8.391 1.00 92.69 107 ILE A C 1
ATOM 872 O O . ILE A 1 107 ? -11.504 1.148 9.433 1.00 92.69 107 ILE A O 1
ATOM 876 N N . MET A 1 108 ? -12.864 2.414 8.143 1.00 89.38 108 MET A N 1
ATOM 877 C CA . MET A 1 108 ? -12.971 3.559 9.039 1.00 89.38 108 MET A CA 1
ATOM 878 C C . MET A 1 108 ? -14.431 3.920 9.304 1.00 89.38 108 MET A C 1
ATOM 880 O O . MET A 1 108 ? -15.270 3.899 8.408 1.00 89.38 108 MET A O 1
ATOM 884 N N . ALA A 1 109 ? -14.719 4.302 10.547 1.00 89.00 109 ALA A N 1
ATOM 885 C CA . ALA A 1 109 ? -16.001 4.893 10.898 1.00 89.00 109 ALA A CA 1
ATOM 886 C C . ALA A 1 109 ? -16.065 6.333 10.371 1.00 89.00 109 ALA A C 1
ATOM 888 O O . ALA A 1 109 ? -15.167 7.144 10.618 1.00 89.00 109 ALA A O 1
ATOM 889 N N . LEU A 1 110 ? -17.132 6.643 9.648 1.00 86.94 110 LEU A N 1
ATOM 890 C CA . LEU A 1 110 ? -17.438 7.970 9.143 1.00 86.94 110 LEU A CA 1
ATOM 891 C C . LEU A 1 110 ? -18.197 8.784 10.208 1.00 86.94 110 LEU A C 1
ATOM 893 O O . LEU A 1 110 ? -18.842 8.206 11.085 1.00 86.94 110 LEU A O 1
ATOM 897 N N . PRO A 1 111 ? -18.186 10.131 10.137 1.00 87.44 111 PRO A N 1
ATOM 898 C CA .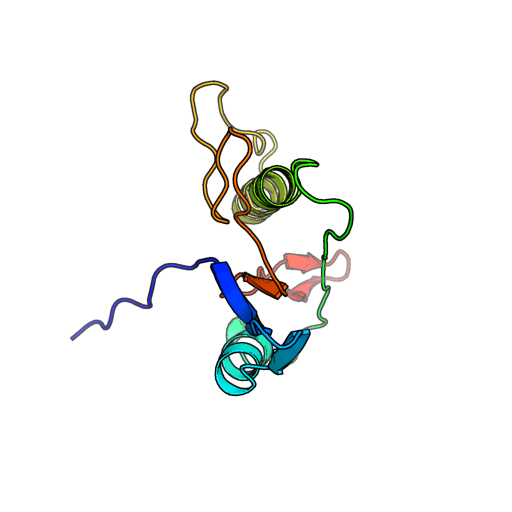 PRO A 1 111 ? -18.879 10.978 11.116 1.00 87.44 111 PRO A CA 1
ATOM 899 C C . PRO A 1 111 ? -20.390 10.726 11.225 1.00 87.44 111 PRO A C 1
ATOM 901 O O . PRO A 1 111 ? -20.986 11.004 12.260 1.00 87.44 111 PRO A O 1
ATOM 904 N N . ASN A 1 112 ? -21.011 10.199 10.166 1.00 88.56 112 ASN A N 1
ATOM 905 C CA . ASN A 1 112 ? -22.429 9.834 10.128 1.00 88.56 112 ASN A CA 1
ATOM 906 C C . ASN A 1 112 ? -22.725 8.439 10.721 1.00 88.56 112 ASN A C 1
ATOM 908 O O . ASN A 1 112 ? -23.870 8.001 10.669 1.00 88.56 112 ASN A O 1
ATOM 912 N N . GLY A 1 113 ? -21.719 7.738 11.253 1.00 85.12 113 GLY A N 1
ATOM 913 C CA . GLY A 1 113 ? -21.853 6.398 11.829 1.00 85.12 113 GLY A CA 1
ATOM 914 C C . GLY A 1 113 ? -21.797 5.247 10.816 1.00 85.12 113 GLY A C 1
ATOM 915 O O . GLY A 1 113 ? -21.832 4.091 11.227 1.00 85.12 113 GLY A O 1
ATOM 916 N N . GLU A 1 114 ? -21.685 5.531 9.515 1.00 87.19 114 GLU A N 1
ATOM 917 C CA . GLU A 1 114 ? -21.428 4.507 8.492 1.00 87.19 114 GLU A CA 1
ATOM 918 C C . GLU A 1 114 ? -19.955 4.060 8.515 1.00 87.19 114 GLU A C 1
ATOM 920 O O . GLU A 1 114 ? -19.084 4.765 9.021 1.00 87.19 114 GLU A O 1
ATOM 925 N N . GLU A 1 115 ? -19.653 2.907 7.917 1.00 85.62 115 GLU A N 1
ATOM 926 C CA . GLU A 1 115 ? -18.274 2.478 7.653 1.00 85.62 115 GLU A CA 1
ATOM 927 C C . GLU A 1 115 ? -17.902 2.698 6.179 1.00 85.62 115 GLU A C 1
ATOM 929 O O . GLU A 1 115 ? -18.698 2.416 5.275 1.00 85.62 115 GLU A O 1
ATOM 934 N N . GLY A 1 116 ? -16.672 3.157 5.948 1.00 77.44 116 GLY A N 1
ATOM 935 C CA . GLY A 1 116 ? -16.039 3.324 4.635 1.00 77.44 116 GLY A CA 1
ATOM 936 C C . GLY A 1 116 ? -14.641 2.728 4.584 1.00 77.44 116 GLY A C 1
ATOM 937 O O . GLY A 1 116 ? -14.088 2.437 5.667 1.00 77.44 116 GLY A O 1
#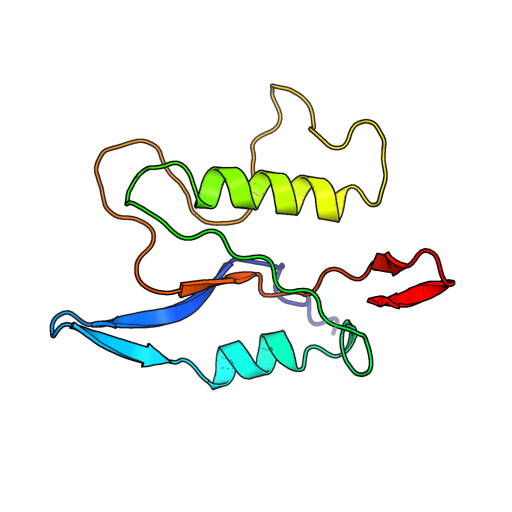

Solvent-accessible surface area (backbone atoms only — not comparable to full-atom values): 7731 Å² total; per-residue (Å²): 137,84,80,76,72,80,78,78,40,64,36,80,33,27,45,62,48,97,87,74,43,80,47,72,39,61,67,62,46,46,56,40,70,62,29,74,92,53,60,98,40,59,84,84,88,87,84,84,85,78,70,88,91,71,52,56,46,62,53,51,21,53,51,52,41,42,65,71,37,71,85,46,91,74,32,89,64,56,93,89,54,81,88,68,64,48,86,73,74,88,76,91,71,90,80,87,70,68,39,71,44,67,52,60,84,78,81,43,82,42,97,88,73,49,61,50

Mean predicted aligned error: 6.22 Å

Nearest PDB structures (foldseek):
  6b9f-assembly1_A  TM=9.488E-01  e=3.900E-09  Homo sapiens
  4idp-assembly2_C  TM=9.514E-01  e=4.171E-09  Homo sapiens
  4idn-assembly1_B  TM=9.413E-01  e=1.304E-08  Homo sapiens
  7ol3-assembly1_A  TM=9.490E-01  e=1.950E-08  Homo sapiens
  3qnu-assembly1_A-2  TM=8.503E-01  e=1.491E-08  Homo sapiens